Protein AF-A0A2M7TXZ8-F1 (afdb_monomer_lite)

pLDDT: mean 95.23, std 2.3, range [82.38, 97.94]

Secondary structure (DSSP, 8-state):
-THHHHHHHIIIIIIIIHHHHHHHHHHHHHHTT---S-HHHHHHHHHHHHHHHHHHHHHHHHHHHHHHHHTT-B-TTS-BS---HHHHHHHHHHHHHHHHHHHHHH-

Foldseek 3Di:
DLLVVLVVLCCVQVPVVVVVLVCCQVPVCVVVVHHDPDPVVVVVLVVLSVQLNCLQNVLSVVLVVLLVCQVPDADPVGHRPCPDPVVSVVVSVVSVVSNVVSPVSND

Radius of gyration: 19.57 Å; chains: 1; boundi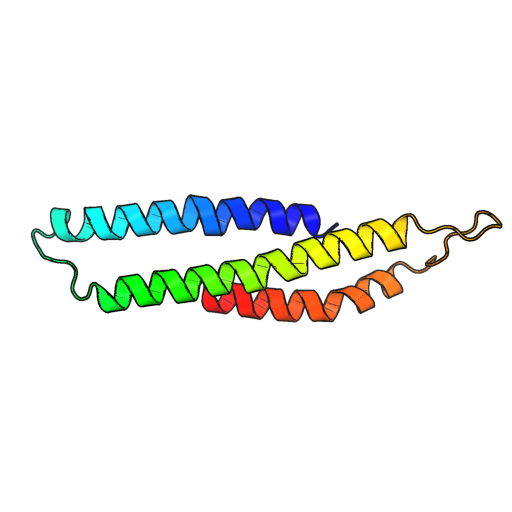ng box: 46×17×58 Å

Structure (mmCIF, N/CA/C/O backbone):
data_AF-A0A2M7TXZ8-F1
#
_entry.id   AF-A0A2M7TXZ8-F1
#
loop_
_atom_site.group_PDB
_atom_site.id
_atom_site.type_symbol
_atom_site.label_atom_id
_atom_site.label_alt_id
_atom_site.label_comp_id
_atom_site.label_asym_id
_atom_site.label_entity_id
_atom_site.label_seq_id
_atom_site.pdbx_PDB_ins_code
_atom_site.Cartn_x
_atom_site.Cartn_y
_atom_site.Cartn_z
_atom_site.occupancy
_atom_site.B_iso_or_equiv
_atom_site.auth_seq_id
_atom_site.auth_comp_id
_atom_site.auth_asym_id
_atom_site.auth_atom_id
_atom_site.pdbx_PDB_model_num
ATOM 1 N N . THR A 1 1 ? 1.456 1.317 -16.641 1.00 93.62 1 THR A N 1
ATOM 2 C CA . THR A 1 1 ? 2.482 0.951 -15.661 1.00 93.62 1 THR A CA 1
ATOM 3 C C . THR A 1 1 ? 1.812 0.742 -14.314 1.00 93.62 1 THR A C 1
ATOM 5 O O . THR A 1 1 ? 0.659 1.151 -14.150 1.00 93.62 1 THR A O 1
ATOM 8 N N . ASP A 1 2 ? 2.507 0.164 -13.343 1.00 96.44 2 ASP A N 1
ATOM 9 C CA . ASP A 1 2 ? 2.036 -0.086 -11.976 1.00 96.44 2 ASP A CA 1
ATOM 10 C C . ASP A 1 2 ? 1.633 1.189 -11.216 1.00 96.44 2 ASP A C 1
ATOM 12 O O . ASP A 1 2 ? 0.988 1.122 -10.170 1.00 96.44 2 ASP A O 1
ATOM 16 N N . TRP A 1 3 ? 1.895 2.371 -11.782 1.00 97.44 3 TRP A N 1
ATOM 17 C CA . TRP A 1 3 ? 1.411 3.653 -11.276 1.00 97.44 3 TRP A CA 1
ATOM 18 C C . TRP A 1 3 ? -0.108 3.677 -11.060 1.00 97.44 3 TRP A C 1
ATOM 20 O O . TRP A 1 3 ? -0.589 4.166 -10.038 1.00 97.44 3 TRP A O 1
ATOM 30 N N . THR A 1 4 ? -0.886 3.126 -11.998 1.00 97.69 4 THR A N 1
ATOM 31 C CA . THR A 1 4 ? -2.351 3.059 -11.867 1.00 97.69 4 THR A CA 1
ATOM 32 C C . THR A 1 4 ? -2.757 2.162 -10.697 1.00 97.69 4 THR A C 1
ATOM 34 O O . THR A 1 4 ? -3.699 2.481 -9.971 1.00 97.69 4 THR A O 1
ATOM 37 N N . ILE A 1 5 ? -2.016 1.072 -10.474 1.00 96.62 5 ILE A N 1
ATOM 38 C CA . ILE A 1 5 ? -2.237 0.151 -9.355 1.00 96.62 5 ILE A CA 1
ATOM 39 C C . ILE A 1 5 ? -1.899 0.845 -8.032 1.00 96.62 5 ILE A C 1
ATOM 41 O O . ILE A 1 5 ? -2.679 0.755 -7.086 1.00 96.62 5 ILE A O 1
ATOM 45 N N . ALA A 1 6 ? -0.788 1.578 -7.965 1.00 97.00 6 ALA A N 1
ATOM 46 C CA . ALA A 1 6 ? -0.432 2.372 -6.794 1.00 97.00 6 ALA A CA 1
ATOM 47 C C . ALA A 1 6 ? -1.531 3.394 -6.462 1.00 97.00 6 ALA A C 1
ATOM 49 O O . ALA A 1 6 ? -2.039 3.415 -5.341 1.00 97.00 6 ALA A O 1
ATOM 50 N N . HIS A 1 7 ? -1.964 4.174 -7.458 1.00 97.19 7 HIS A N 1
ATOM 51 C CA . HIS A 1 7 ? -3.002 5.193 -7.304 1.00 97.19 7 HIS A CA 1
ATOM 52 C C . HIS A 1 7 ? -4.316 4.614 -6.764 1.00 97.19 7 HIS A C 1
ATOM 54 O O . HIS A 1 7 ? -4.844 5.106 -5.764 1.00 97.19 7 HIS A O 1
ATOM 60 N N . VAL A 1 8 ? -4.829 3.543 -7.383 1.00 97.62 8 VAL A N 1
ATOM 61 C CA . VAL A 1 8 ? -6.106 2.961 -6.950 1.00 97.62 8 VAL A CA 1
ATOM 62 C C . VAL A 1 8 ? -6.017 2.386 -5.536 1.00 97.62 8 VAL A C 1
ATOM 64 O O . VAL A 1 8 ? -6.984 2.497 -4.792 1.00 97.62 8 VAL A O 1
ATOM 67 N N . HIS A 1 9 ? -4.870 1.842 -5.114 1.00 95.75 9 HIS A N 1
ATOM 68 C CA . HIS A 1 9 ? -4.720 1.281 -3.766 1.00 95.75 9 HIS A CA 1
ATOM 69 C C . HIS A 1 9 ? -4.505 2.338 -2.683 1.00 95.75 9 HIS A C 1
ATOM 71 O O . HIS A 1 9 ? -4.941 2.121 -1.554 1.00 95.75 9 HIS A O 1
ATOM 77 N N . VAL A 1 10 ? -3.948 3.510 -3.009 1.00 95.44 10 VAL A N 1
ATOM 78 C CA . VAL A 1 10 ? -4.002 4.666 -2.096 1.00 95.44 10 VAL A CA 1
ATOM 79 C C . VAL A 1 10 ? -5.458 5.018 -1.780 1.00 95.44 10 VAL A C 1
ATOM 81 O O . VAL A 1 10 ? -5.811 5.181 -0.614 1.00 95.44 10 VAL A O 1
ATOM 84 N N . GLY A 1 11 ? -6.321 5.069 -2.799 1.00 95.12 11 GLY A N 1
ATOM 85 C CA . GLY A 1 11 ? -7.750 5.330 -2.613 1.00 95.12 11 GLY A CA 1
ATOM 86 C C . GLY A 1 11 ? -8.501 4.174 -1.942 1.00 95.12 11 GLY A C 1
ATOM 87 O O . GLY A 1 11 ? -9.279 4.375 -1.015 1.00 95.12 11 GLY A O 1
ATOM 88 N N . ALA A 1 12 ? -8.272 2.937 -2.371 1.00 95.56 12 ALA A N 1
ATOM 89 C CA . ALA A 1 12 ? -9.004 1.787 -1.854 1.00 95.56 12 ALA A CA 1
ATOM 90 C C . ALA A 1 12 ? -8.629 1.463 -0.400 1.00 95.56 12 ALA A C 1
ATOM 92 O O . ALA A 1 12 ? -9.512 1.279 0.434 1.00 95.56 12 ALA A O 1
ATOM 93 N N . LEU A 1 13 ? -7.336 1.416 -0.078 1.00 94.62 13 LEU A N 1
ATOM 94 C CA . LEU A 1 13 ? -6.864 1.019 1.249 1.00 94.62 13 LEU A CA 1
ATOM 95 C C . LEU A 1 13 ? -6.784 2.224 2.193 1.00 94.62 13 LEU A C 1
ATOM 97 O O . LEU A 1 13 ? -7.349 2.202 3.287 1.00 94.62 13 LEU A O 1
ATOM 101 N N . GLY A 1 14 ? -6.121 3.294 1.745 1.00 93.38 14 GLY A N 1
ATOM 102 C CA . GLY A 1 14 ? -5.871 4.483 2.560 1.00 93.38 14 GLY A CA 1
ATOM 103 C C . GLY A 1 14 ? -7.098 5.364 2.767 1.00 93.38 14 GLY A C 1
ATOM 104 O O . GLY A 1 14 ? -7.250 5.937 3.841 1.00 93.38 14 GLY A O 1
ATOM 105 N N . TRP A 1 15 ? -7.988 5.457 1.775 1.00 93.69 15 TRP A N 1
ATOM 106 C CA . TRP A 1 15 ? -9.226 6.226 1.906 1.00 93.69 15 TRP A CA 1
ATOM 107 C C . TRP A 1 15 ? -10.417 5.339 2.281 1.00 93.69 15 TRP A C 1
ATOM 109 O O . TRP A 1 15 ? -10.883 5.408 3.416 1.00 93.69 15 TRP A O 1
ATOM 119 N N . ASN A 1 16 ? -10.898 4.476 1.380 1.00 96.00 16 ASN A N 1
ATOM 120 C CA . ASN A 1 16 ? -12.125 3.703 1.618 1.00 96.00 16 ASN A CA 1
ATOM 121 C C . ASN A 1 16 ? -11.991 2.760 2.823 1.00 96.00 16 ASN A C 1
ATOM 123 O O . ASN A 1 16 ? -12.888 2.715 3.668 1.00 96.00 16 ASN A O 1
ATOM 127 N N . GLY A 1 17 ? -10.876 2.030 2.913 1.00 95.31 17 GLY A N 1
ATOM 128 C CA . GLY A 1 17 ? -10.600 1.098 4.003 1.00 95.31 17 GLY A CA 1
ATOM 129 C C . GLY A 1 17 ? -10.552 1.799 5.358 1.00 95.31 17 GLY A C 1
ATOM 130 O O . GLY A 1 17 ? -11.379 1.525 6.228 1.00 95.31 17 GLY A O 1
ATOM 131 N N . PHE A 1 18 ? -9.634 2.750 5.538 1.00 95.50 18 PHE A N 1
ATOM 132 C CA . PHE A 1 18 ? -9.492 3.465 6.812 1.00 95.50 18 PHE A CA 1
ATOM 133 C C . PHE A 1 18 ? -10.703 4.307 7.204 1.00 95.50 18 PHE A C 1
ATOM 135 O O . PHE A 1 18 ? -11.042 4.334 8.388 1.00 95.50 18 PHE A O 1
ATOM 142 N N . LEU A 1 19 ? -11.399 4.936 6.253 1.00 97.00 19 LEU A N 1
ATOM 143 C CA . LEU A 1 19 ? -12.657 5.618 6.548 1.00 97.00 19 LEU A CA 1
ATOM 144 C C . LEU A 1 19 ? -13.683 4.627 7.107 1.00 97.00 19 LEU A C 1
ATOM 146 O O . LEU A 1 19 ? -14.280 4.874 8.155 1.00 97.00 19 LEU A O 1
ATOM 150 N N . THR A 1 20 ? -13.853 3.487 6.434 1.00 96.88 20 THR A N 1
ATOM 151 C CA . THR A 1 20 ? -14.807 2.450 6.840 1.00 96.88 20 THR A CA 1
ATOM 152 C C . THR A 1 20 ? -14.464 1.902 8.220 1.00 96.88 20 THR A C 1
ATOM 154 O O . THR A 1 20 ? -15.329 1.858 9.093 1.00 96.88 20 THR A O 1
ATOM 157 N N . PHE A 1 21 ? -13.200 1.556 8.472 1.00 95.94 21 PHE A N 1
ATOM 158 C CA . PHE A 1 21 ? -12.769 1.086 9.788 1.00 95.94 21 PHE A CA 1
ATOM 159 C C . PHE A 1 21 ? -12.924 2.152 10.875 1.00 95.94 21 PHE A C 1
ATOM 161 O O . PHE A 1 21 ? -13.385 1.833 11.969 1.00 95.94 21 PHE A O 1
ATOM 168 N N . GLY A 1 22 ? -12.623 3.419 10.581 1.00 95.81 22 GLY A N 1
ATOM 169 C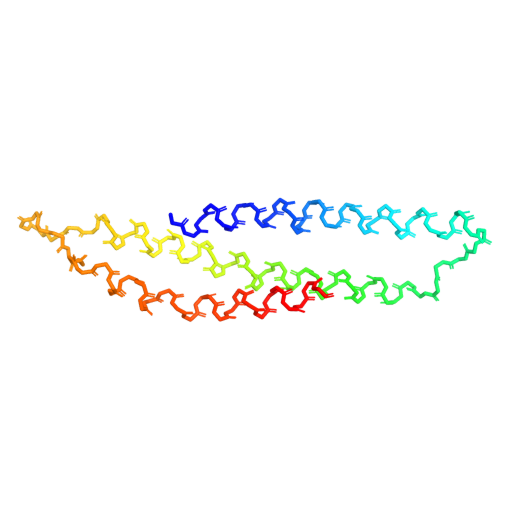 CA . GLY A 1 22 ? -12.858 4.533 11.499 1.00 95.81 22 GLY A CA 1
ATOM 170 C C . GLY A 1 22 ? -14.335 4.677 11.875 1.00 95.81 22 GLY A C 1
ATOM 171 O O . GLY A 1 22 ? -14.669 4.783 13.058 1.00 95.81 22 GLY A O 1
ATOM 172 N N . ILE A 1 23 ? -15.231 4.593 10.885 1.00 97.38 23 ILE A N 1
ATOM 173 C CA . ILE A 1 23 ? -16.681 4.591 11.108 1.00 97.38 23 ILE A CA 1
ATOM 174 C C . ILE A 1 23 ? -17.090 3.381 11.948 1.00 97.38 23 ILE A C 1
ATOM 176 O O . ILE A 1 23 ? -17.831 3.551 12.910 1.00 97.38 23 ILE A O 1
ATOM 180 N N . LEU A 1 24 ? -16.595 2.176 11.651 1.00 96.44 24 LEU A N 1
ATOM 181 C CA . LEU A 1 24 ? -16.924 0.965 12.410 1.00 96.44 24 LEU A CA 1
ATOM 182 C C . LEU A 1 24 ? -16.462 1.055 13.868 1.00 96.44 24 LEU A C 1
ATOM 184 O O . LEU A 1 24 ? -17.244 0.752 14.771 1.00 96.44 24 LEU A O 1
ATOM 188 N N . TYR A 1 25 ? -15.243 1.537 14.123 1.00 96.56 25 TYR A N 1
ATOM 189 C CA . TYR A 1 25 ? -14.736 1.740 15.482 1.00 96.56 25 TYR A CA 1
ATOM 190 C C . TYR A 1 25 ? -15.575 2.722 16.296 1.00 96.56 25 TYR A C 1
ATOM 192 O O . TYR A 1 25 ? -15.658 2.603 17.519 1.00 96.56 25 TYR A O 1
ATOM 200 N N . TRP A 1 26 ? -16.226 3.672 15.630 1.00 95.31 26 TRP A N 1
ATOM 201 C CA . TRP A 1 26 ? -17.129 4.623 16.260 1.00 95.31 26 TRP A CA 1
ATOM 202 C C . TRP A 1 26 ? -18.568 4.089 16.386 1.00 95.31 26 TRP A C 1
ATOM 204 O O . TRP A 1 26 ? -19.215 4.281 17.420 1.00 95.31 26 TRP A O 1
ATOM 214 N N . LEU A 1 27 ? -19.079 3.422 15.353 1.00 97.50 27 LEU A N 1
ATOM 215 C CA . LEU A 1 27 ? -20.476 3.011 1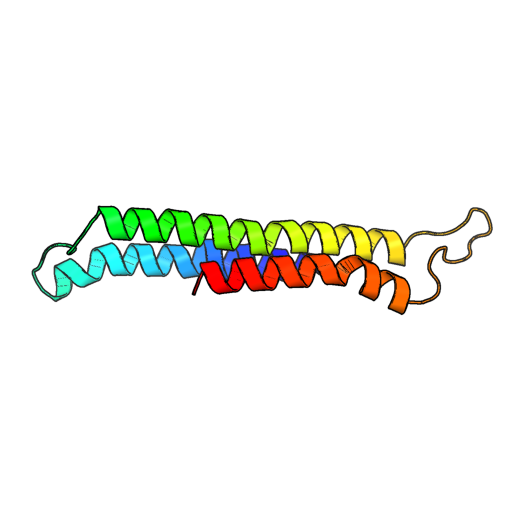5.223 1.00 97.50 27 LEU A CA 1
ATOM 216 C C . LEU A 1 27 ? -20.780 1.740 16.024 1.00 97.50 27 LEU A C 1
ATOM 218 O O . LEU A 1 27 ? -21.781 1.696 16.737 1.00 97.50 27 LEU A O 1
ATOM 222 N N . VAL A 1 28 ? -19.911 0.727 15.955 1.00 96.75 28 VAL A N 1
ATOM 223 C CA . VAL A 1 28 ? -20.138 -0.583 16.589 1.00 96.75 28 VAL A CA 1
ATOM 224 C C . VAL A 1 28 ? -20.321 -0.458 18.110 1.00 96.75 28 VAL A C 1
ATOM 226 O O . VAL A 1 28 ? -21.337 -0.924 18.619 1.00 96.75 28 VAL A O 1
ATOM 229 N N . PRO A 1 29 ? -19.464 0.238 18.880 1.00 96.94 29 PRO A N 1
ATOM 230 C CA . PRO A 1 29 ? -19.701 0.374 20.318 1.00 96.94 29 PRO A CA 1
ATOM 231 C C . PRO A 1 29 ? -21.057 1.024 20.645 1.00 96.94 29 PRO A C 1
ATOM 233 O O . PRO A 1 29 ? -21.722 0.629 21.598 1.00 96.94 29 PRO A O 1
ATOM 236 N N . ARG A 1 30 ? -21.523 1.971 19.818 1.00 96.81 30 ARG A N 1
ATOM 237 C CA . ARG A 1 30 ? -22.804 2.668 20.022 1.00 96.81 30 ARG A CA 1
ATOM 238 C C . ARG A 1 30 ? -24.009 1.782 19.737 1.00 96.81 30 ARG A C 1
ATOM 240 O O . ARG A 1 30 ? -24.940 1.772 20.538 1.00 96.81 30 ARG A O 1
ATOM 247 N N . LEU A 1 31 ? -23.982 1.031 18.637 1.00 97.38 31 LEU A N 1
ATOM 248 C CA . LEU A 1 31 ? -25.070 0.122 18.267 1.00 97.38 31 LEU A CA 1
ATOM 249 C C . LEU A 1 31 ? -25.293 -0.957 19.334 1.00 97.38 31 LEU A C 1
ATOM 251 O O . LEU A 1 31 ? -26.430 -1.234 19.704 1.00 97.38 31 LEU A O 1
ATOM 255 N N . TRP A 1 32 ? -24.209 -1.499 19.893 1.00 96.94 32 TRP A N 1
ATOM 256 C CA . TRP A 1 32 ? -24.267 -2.520 20.943 1.00 96.94 32 TRP A CA 1
ATOM 257 C C . TRP A 1 32 ? -24.259 -1.952 22.370 1.00 96.94 32 TRP A C 1
ATOM 259 O O . TRP A 1 32 ? -24.155 -2.716 23.327 1.00 96.94 32 TRP A O 1
ATOM 269 N N . LYS A 1 33 ? -24.373 -0.623 22.536 1.00 96.62 33 LYS A N 1
ATOM 270 C CA . LYS A 1 33 ? -24.349 0.071 23.841 1.00 96.62 33 LYS A CA 1
ATOM 271 C C . LYS A 1 33 ? -23.172 -0.361 24.732 1.00 96.62 33 LYS A C 1
ATOM 273 O O . LYS A 1 33 ? -23.304 -0.485 25.947 1.00 96.62 33 LYS A O 1
ATOM 278 N N . THR A 1 34 ? -22.018 -0.591 24.117 1.00 95.19 34 THR A N 1
ATOM 279 C CA . THR A 1 34 ? -20.788 -1.044 24.766 1.00 95.19 34 THR A CA 1
ATOM 280 C C . THR A 1 34 ? -19.646 -0.056 24.524 1.00 95.19 34 THR A C 1
ATOM 282 O O . THR A 1 34 ? -19.793 0.961 23.846 1.00 95.19 34 THR A O 1
ATOM 285 N N . LYS A 1 35 ? -18.483 -0.335 25.108 1.00 93.75 35 LYS A N 1
ATOM 286 C CA . LYS A 1 35 ? -17.232 0.367 24.812 1.00 93.75 35 LYS A CA 1
ATOM 287 C C . LYS A 1 35 ? -16.413 -0.473 23.839 1.00 93.75 35 LYS A C 1
ATOM 289 O O . LYS A 1 35 ? -16.559 -1.691 23.778 1.00 93.75 35 LYS A O 1
ATOM 294 N N . LEU A 1 36 ? -15.527 0.175 23.087 1.00 95.00 36 LEU A N 1
ATOM 295 C CA . LEU A 1 36 ? -14.539 -0.549 22.297 1.00 95.00 36 LEU A CA 1
ATOM 296 C C . LEU A 1 36 ? -13.701 -1.428 23.237 1.00 95.00 36 LEU A C 1
ATOM 298 O O . LEU A 1 36 ? -13.146 -0.916 24.208 1.00 95.00 36 LEU A O 1
ATOM 302 N N . TYR A 1 37 ? -13.606 -2.725 22.937 1.00 94.44 37 TYR A N 1
ATOM 303 C CA . TYR A 1 37 ? -12.924 -3.697 23.798 1.00 94.44 37 TYR A CA 1
ATOM 304 C C . TYR A 1 37 ? -11.482 -3.283 24.128 1.00 94.44 37 TYR A C 1
ATOM 306 O O . TYR A 1 37 ? -11.048 -3.374 25.273 1.00 94.44 37 TYR A O 1
ATOM 314 N N . SER A 1 38 ? -10.740 -2.788 23.132 1.00 96.00 38 SER A N 1
ATOM 315 C CA . SER A 1 38 ? -9.373 -2.314 23.328 1.00 96.00 38 SER A CA 1
ATOM 316 C C . SER A 1 38 ? -9.007 -1.217 22.337 1.00 96.00 38 SER A C 1
ATOM 318 O O . SER A 1 38 ? -8.898 -1.449 21.134 1.00 96.00 38 SER A O 1
ATOM 320 N N . VAL A 1 39 ? -8.728 -0.024 22.865 1.00 95.00 39 VAL A N 1
ATOM 321 C CA . VAL A 1 39 ? -8.162 1.091 22.087 1.00 95.00 39 VAL A CA 1
ATOM 322 C C . VAL A 1 39 ? -6.748 0.752 21.600 1.00 95.00 39 VAL A C 1
ATOM 324 O O . VAL A 1 39 ? -6.358 1.142 20.504 1.00 95.00 39 VAL A O 1
ATOM 327 N N . LYS A 1 40 ? -5.988 -0.039 22.374 1.00 96.94 40 LYS A N 1
ATOM 328 C CA . LYS A 1 40 ? -4.644 -0.483 21.975 1.00 96.94 40 LYS A CA 1
ATOM 329 C C . LYS A 1 40 ? -4.688 -1.353 20.720 1.00 96.94 40 LYS A C 1
ATOM 331 O O . LYS A 1 40 ? -3.836 -1.184 19.859 1.00 96.94 40 LYS A O 1
ATOM 336 N N . LEU A 1 41 ? -5.677 -2.245 20.597 1.00 96.56 41 LEU A N 1
ATOM 337 C CA . LEU A 1 41 ? -5.833 -3.078 19.399 1.00 96.56 41 LEU A CA 1
ATOM 338 C C . LEU A 1 41 ? -6.246 -2.254 18.177 1.00 96.56 41 LEU A C 1
ATOM 340 O O . LEU A 1 41 ? -5.734 -2.499 17.093 1.00 96.56 41 LEU A O 1
ATOM 344 N N . ALA A 1 42 ? -7.103 -1.243 18.346 1.00 96.00 42 ALA A N 1
ATOM 345 C CA . ALA A 1 42 ? -7.429 -0.329 17.251 1.00 96.00 42 ALA A CA 1
ATOM 346 C C . ALA A 1 42 ? -6.199 0.467 16.776 1.00 96.00 42 ALA A C 1
ATOM 348 O O . ALA A 1 42 ? -5.990 0.604 15.575 1.00 96.00 42 ALA A O 1
ATOM 349 N N . ASN A 1 43 ? -5.337 0.914 17.697 1.00 96.56 43 ASN A N 1
ATOM 350 C CA . ASN A 1 43 ? -4.060 1.541 17.336 1.00 96.56 43 ASN A CA 1
ATOM 351 C C . ASN A 1 43 ? -3.104 0.561 16.640 1.00 96.56 43 ASN A C 1
ATOM 353 O O . ASN A 1 43 ? -2.434 0.944 15.686 1.00 96.56 43 ASN A O 1
ATOM 357 N N . TRP A 1 44 ? -3.043 -0.698 17.081 1.00 97.06 44 TRP A N 1
ATOM 358 C CA . TRP A 1 44 ? -2.271 -1.731 16.385 1.00 97.06 44 TRP A CA 1
ATOM 359 C C . TRP A 1 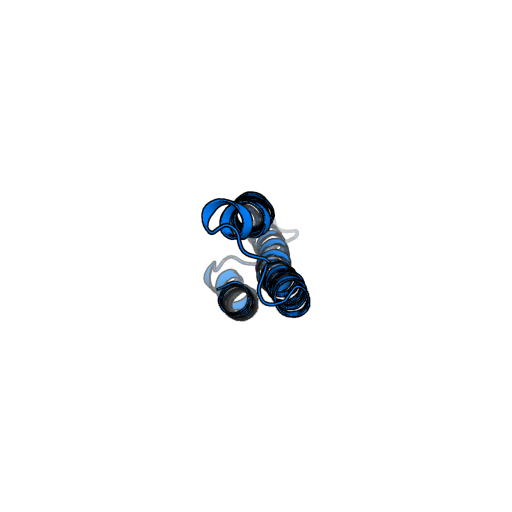44 ? -2.775 -1.956 14.963 1.00 97.06 44 TRP A C 1
ATOM 361 O O . TRP A 1 44 ? -1.968 -1.969 14.039 1.00 97.06 44 TRP A O 1
ATOM 371 N N . HIS A 1 45 ? -4.091 -2.061 14.776 1.00 96.69 45 HIS A N 1
ATOM 372 C CA . HIS A 1 45 ? -4.685 -2.177 13.449 1.00 96.69 45 HIS A CA 1
ATOM 373 C C . HIS A 1 45 ? -4.357 -0.962 12.571 1.00 96.69 45 HIS A C 1
ATOM 375 O O . HIS A 1 45 ? -3.959 -1.138 11.423 1.00 96.69 45 HIS A O 1
ATOM 381 N N . PHE A 1 46 ? -4.429 0.257 13.116 1.00 96.19 46 PHE A N 1
ATOM 382 C CA . PHE A 1 46 ? -4.027 1.466 12.393 1.00 96.19 46 PHE A CA 1
ATOM 383 C C . PHE A 1 46 ? -2.577 1.385 11.893 1.00 96.19 46 PHE A C 1
ATOM 385 O O . PHE A 1 46 ? -2.315 1.655 10.721 1.00 96.19 46 PHE A O 1
ATOM 392 N N . TRP A 1 47 ? -1.632 0.985 12.748 1.00 96.94 47 TRP A N 1
ATOM 393 C CA . TRP A 1 47 ? -0.220 0.911 12.366 1.00 96.94 47 TRP A CA 1
ATOM 394 C C . TRP A 1 47 ? 0.078 -0.226 11.393 1.00 96.94 47 TRP A C 1
ATOM 396 O O . TRP A 1 47 ? 0.795 -0.009 10.419 1.00 96.94 47 TRP A O 1
ATOM 406 N N . ILE A 1 48 ? -0.499 -1.408 11.614 1.00 96.88 48 ILE A N 1
ATOM 407 C CA . ILE A 1 48 ? -0.353 -2.558 10.715 1.00 96.88 48 ILE A CA 1
ATOM 408 C C . ILE A 1 48 ? -0.935 -2.228 9.336 1.00 96.88 48 ILE A C 1
ATOM 410 O O . ILE A 1 48 ? -0.251 -2.404 8.331 1.00 96.88 48 ILE A O 1
ATOM 414 N N . GLY A 1 49 ? -2.137 -1.647 9.286 1.00 96.56 49 GLY A N 1
ATOM 415 C CA . GLY A 1 49 ? -2.751 -1.200 8.039 1.00 96.56 49 GLY A CA 1
ATOM 416 C C . GLY A 1 49 ? -1.939 -0.103 7.349 1.00 96.56 49 GLY A C 1
ATOM 417 O O . GLY A 1 49 ? -1.755 -0.147 6.137 1.00 96.56 49 GLY A O 1
ATOM 418 N N . THR A 1 50 ? -1.379 0.850 8.105 1.00 96.25 50 THR A N 1
ATOM 419 C CA . THR A 1 50 ? -0.566 1.942 7.541 1.00 96.25 50 THR A CA 1
ATOM 420 C C . THR A 1 50 ? 0.715 1.393 6.923 1.00 96.25 50 THR A C 1
ATOM 422 O O . THR A 1 50 ? 1.057 1.741 5.794 1.00 96.25 50 THR A O 1
ATOM 425 N N . LEU A 1 51 ? 1.402 0.490 7.627 1.00 96.56 51 LEU A N 1
ATOM 426 C CA . LEU A 1 51 ? 2.573 -0.202 7.096 1.00 96.56 51 LEU A CA 1
ATOM 427 C C . LEU A 1 51 ? 2.203 -1.059 5.880 1.00 96.56 51 LEU A C 1
ATOM 429 O O . LEU A 1 51 ? 2.905 -0.999 4.875 1.00 96.56 51 LEU A O 1
ATOM 433 N N . GLY A 1 52 ? 1.082 -1.783 5.925 1.00 96.75 52 GLY A N 1
ATOM 434 C CA . GLY A 1 52 ? 0.574 -2.563 4.796 1.00 96.75 52 GLY A CA 1
ATOM 435 C C . GLY A 1 52 ? 0.363 -1.713 3.542 1.00 96.75 52 GLY A C 1
ATOM 436 O O . GLY A 1 52 ? 0.854 -2.065 2.470 1.00 96.75 52 GLY A O 1
ATOM 437 N N . ILE A 1 53 ? -0.261 -0.537 3.683 1.00 96.50 53 ILE A N 1
ATOM 438 C CA . ILE A 1 53 ? -0.428 0.429 2.586 1.00 96.50 53 ILE A CA 1
ATOM 439 C C . ILE A 1 53 ? 0.930 0.874 2.035 1.00 96.50 53 ILE A C 1
ATOM 441 O O . ILE A 1 53 ? 1.106 0.903 0.818 1.00 96.50 53 ILE A O 1
ATOM 445 N N . LEU A 1 54 ? 1.898 1.203 2.897 1.00 96.12 54 LEU A N 1
ATOM 446 C CA . LEU A 1 54 ? 3.227 1.642 2.459 1.00 96.12 54 LEU A CA 1
ATOM 447 C C . LEU A 1 54 ? 3.963 0.544 1.679 1.00 96.12 54 LEU A C 1
ATOM 449 O O . LEU A 1 54 ? 4.454 0.807 0.581 1.00 96.12 54 LEU A O 1
ATOM 453 N N . PHE A 1 55 ? 3.978 -0.689 2.195 1.00 96.38 55 PHE A N 1
ATOM 454 C CA . PHE A 1 55 ? 4.570 -1.844 1.510 1.00 96.38 55 PHE A CA 1
ATOM 455 C C . PHE A 1 55 ? 3.829 -2.225 0.224 1.00 96.38 55 PHE A C 1
ATOM 457 O O . PHE A 1 55 ? 4.412 -2.866 -0.644 1.00 96.38 55 PHE A O 1
ATOM 464 N N . TYR A 1 56 ? 2.572 -1.812 0.062 1.00 96.81 56 TYR A N 1
ATOM 465 C CA . TYR A 1 56 ? 1.832 -2.003 -1.179 1.00 96.81 56 TYR A CA 1
ATOM 466 C C . TYR A 1 56 ? 2.150 -0.919 -2.209 1.00 96.81 56 TYR A C 1
ATOM 468 O O . TYR A 1 56 ? 2.490 -1.201 -3.354 1.00 96.81 56 TYR A O 1
ATOM 476 N N . VAL A 1 57 ? 2.006 0.342 -1.816 1.00 97.12 57 VAL A N 1
ATOM 477 C CA . VAL A 1 57 ? 1.955 1.475 -2.739 1.00 97.12 57 VAL A CA 1
ATOM 478 C C . VAL A 1 57 ? 3.350 1.929 -3.160 1.00 97.12 57 VAL A C 1
ATOM 480 O O . VAL A 1 57 ? 3.547 2.247 -4.333 1.00 97.12 57 VAL A O 1
ATOM 483 N N . VAL A 1 58 ? 4.330 1.940 -2.248 1.00 97.00 58 VAL A N 1
ATOM 484 C CA . VAL A 1 58 ? 5.692 2.409 -2.560 1.00 97.00 58 VAL A CA 1
ATOM 485 C C . VAL A 1 58 ? 6.345 1.556 -3.657 1.00 97.00 58 VAL A C 1
ATOM 487 O O . VAL A 1 58 ? 6.800 2.139 -4.646 1.00 97.00 58 VAL A O 1
ATOM 490 N N . PRO A 1 59 ? 6.331 0.208 -3.586 1.00 97.19 59 PRO A N 1
ATOM 491 C CA . PRO A 1 59 ? 6.868 -0.620 -4.665 1.00 97.19 59 PRO A CA 1
ATOM 492 C C . PRO A 1 59 ? 6.113 -0.447 -5.983 1.00 97.19 59 PRO A C 1
ATOM 494 O O . PRO A 1 59 ? 6.728 -0.515 -7.038 1.00 97.19 59 PRO A O 1
ATOM 497 N N . MET A 1 60 ? 4.802 -0.190 -5.946 1.00 97.94 60 MET A N 1
ATOM 498 C CA . MET A 1 60 ? 3.994 -0.012 -7.160 1.00 97.94 60 MET A CA 1
ATOM 499 C C . MET A 1 60 ? 4.249 1.331 -7.846 1.00 97.94 60 MET A C 1
ATOM 501 O O . MET A 1 60 ? 4.320 1.383 -9.071 1.00 97.94 60 MET A O 1
ATOM 505 N N . TYR A 1 61 ? 4.460 2.416 -7.093 1.00 97.69 61 TYR A N 1
ATOM 506 C CA . TYR A 1 61 ? 4.922 3.669 -7.697 1.00 97.69 61 TYR A CA 1
ATOM 507 C C . TYR A 1 61 ? 6.320 3.511 -8.294 1.00 97.69 61 TYR A C 1
ATOM 509 O O . TYR A 1 61 ? 6.556 3.973 -9.409 1.00 97.69 61 TYR A O 1
ATOM 517 N N . TRP A 1 62 ? 7.222 2.816 -7.594 1.00 97.06 62 TRP A N 1
ATOM 518 C CA . TRP A 1 62 ? 8.572 2.561 -8.092 1.00 97.06 62 TRP A CA 1
ATOM 519 C C . TRP A 1 62 ? 8.568 1.708 -9.367 1.00 97.06 62 TRP A C 1
ATOM 521 O O . TRP A 1 62 ? 9.189 2.084 -10.361 1.00 97.06 62 TRP A O 1
ATOM 531 N N . GLY A 1 63 ? 7.796 0.619 -9.382 1.00 96.69 63 GLY A N 1
ATOM 532 C CA . GLY A 1 63 ? 7.589 -0.220 -10.565 1.00 96.69 63 GLY A CA 1
ATOM 533 C C . GLY A 1 63 ? 6.979 0.579 -11.707 1.00 96.69 63 GLY A C 1
ATOM 534 O O . GLY A 1 63 ? 7.470 0.535 -12.830 1.00 96.69 63 GLY A O 1
ATOM 535 N N . GLY A 1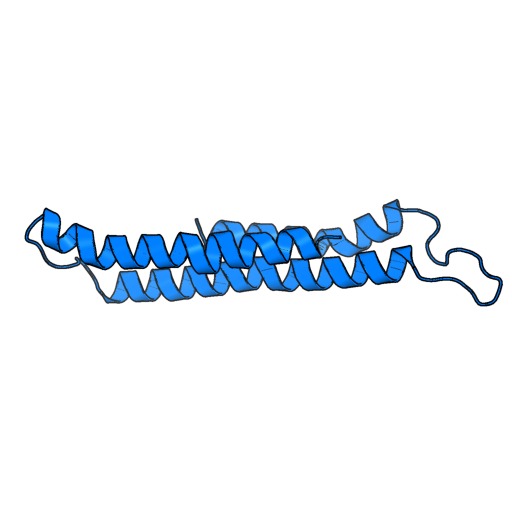 64 ? 6.008 1.438 -11.391 1.00 96.62 64 GLY A N 1
ATOM 536 C CA . GLY A 1 64 ? 5.367 2.317 -12.355 1.00 96.62 64 GLY A CA 1
ATOM 537 C C . GLY A 1 64 ? 6.334 3.270 -13.065 1.00 96.62 64 GLY A C 1
ATOM 538 O O . GLY A 1 64 ? 6.162 3.542 -14.257 1.00 96.62 64 GLY A O 1
ATOM 539 N N . VAL A 1 65 ? 7.342 3.767 -12.340 1.00 96.81 65 VAL A N 1
ATOM 540 C CA . VAL A 1 65 ? 8.421 4.606 -12.879 1.00 96.81 65 VAL A CA 1
ATOM 541 C C . VAL A 1 65 ? 9.394 3.773 -13.711 1.00 96.81 65 VAL A C 1
ATOM 543 O O . VAL A 1 65 ? 9.687 4.170 -14.836 1.00 96.81 65 VAL A O 1
ATOM 546 N N . ILE A 1 66 ? 9.854 2.621 -13.208 1.00 95.50 66 ILE A N 1
ATOM 547 C CA . ILE A 1 66 ? 10.775 1.728 -13.935 1.00 95.50 66 ILE A CA 1
ATOM 548 C C . ILE A 1 66 ? 10.176 1.316 -15.279 1.00 95.50 66 ILE A C 1
ATOM 550 O O . ILE A 1 66 ? 10.812 1.502 -16.312 1.00 95.50 66 ILE A O 1
ATOM 554 N N . GLU A 1 67 ? 8.941 0.820 -15.284 1.00 96.00 67 GLU A N 1
ATOM 555 C CA . GLU A 1 67 ? 8.247 0.427 -16.510 1.00 96.00 67 GLU A CA 1
ATOM 556 C C . GLU A 1 67 ? 8.134 1.600 -17.485 1.00 96.00 67 GLU A C 1
ATOM 558 O O . GLU A 1 67 ? 8.445 1.471 -18.667 1.00 96.00 67 GLU A O 1
ATOM 563 N N . GLY A 1 68 ? 7.736 2.774 -16.986 1.00 95.00 68 GLY A N 1
ATOM 564 C CA . GLY A 1 68 ? 7.584 3.969 -17.809 1.00 95.00 68 GLY A CA 1
ATOM 565 C C . GLY A 1 68 ? 8.896 4.445 -18.434 1.00 95.00 68 GLY A C 1
ATOM 566 O O . GLY A 1 68 ? 8.882 4.895 -19.580 1.00 95.00 68 GLY A O 1
ATOM 567 N N . LEU A 1 69 ? 10.007 4.343 -17.699 1.00 95.06 69 LEU A N 1
ATOM 568 C CA . LEU A 1 69 ? 11.341 4.687 -18.186 1.00 95.06 69 LEU A CA 1
ATOM 569 C C . LEU A 1 69 ? 11.835 3.650 -19.194 1.00 95.06 69 LEU A C 1
ATOM 571 O O . LEU A 1 69 ? 12.175 4.027 -20.309 1.00 95.06 69 LEU A O 1
ATOM 575 N N . MET A 1 70 ? 11.799 2.358 -18.856 1.00 95.00 70 MET A N 1
ATOM 576 C CA . MET A 1 70 ? 12.300 1.294 -19.731 1.00 95.00 70 MET A CA 1
ATOM 577 C C . MET A 1 70 ? 11.567 1.255 -21.076 1.00 95.00 70 MET A C 1
ATOM 579 O O . MET A 1 70 ? 12.207 1.125 -22.115 1.00 95.00 70 MET A O 1
ATOM 583 N N . TRP A 1 71 ? 10.243 1.442 -21.089 1.00 93.56 71 TRP A N 1
ATOM 584 C CA . TRP A 1 71 ? 9.460 1.440 -22.333 1.00 93.56 71 TRP A CA 1
ATOM 585 C C . TRP A 1 71 ? 9.719 2.657 -23.227 1.00 93.56 71 TRP A C 1
ATOM 587 O O . TRP A 1 71 ? 9.363 2.638 -24.404 1.00 93.56 71 TRP A O 1
ATOM 597 N N . LYS A 1 72 ? 10.293 3.731 -22.675 1.00 93.19 72 LYS A N 1
ATOM 598 C CA . LYS A 1 72 ? 10.549 4.996 -23.380 1.00 93.19 72 LYS A CA 1
ATOM 599 C C . LYS A 1 72 ? 12.035 5.304 -23.531 1.00 93.19 72 LYS A C 1
ATOM 601 O O . LYS A 1 72 ? 12.380 6.399 -23.969 1.00 93.19 72 LYS A O 1
ATOM 606 N N . GLN A 1 73 ? 12.911 4.383 -23.145 1.00 92.81 73 GLN A N 1
ATOM 607 C CA . GLN A 1 73 ? 14.345 4.599 -23.196 1.00 92.81 73 GLN A CA 1
ATOM 608 C C . GLN A 1 73 ? 14.879 4.192 -24.568 1.00 92.81 73 GLN A C 1
ATOM 610 O O . GLN A 1 73 ? 14.815 3.024 -24.956 1.00 92.81 73 GLN A O 1
ATOM 615 N N . PHE A 1 74 ? 15.407 5.176 -25.292 1.00 94.75 74 PHE A N 1
ATOM 616 C CA . PHE A 1 74 ? 15.992 4.999 -26.616 1.00 94.75 74 PHE A CA 1
ATOM 617 C C . PHE A 1 74 ? 17.505 5.211 -26.568 1.00 94.75 74 PHE A C 1
ATOM 619 O O . PHE A 1 74 ? 18.003 6.043 -25.807 1.00 94.75 74 PHE A O 1
ATOM 626 N N . THR A 1 75 ? 18.235 4.463 -27.389 1.00 92.56 75 THR A N 1
ATOM 627 C CA . THR A 1 75 ? 19.660 4.685 -27.635 1.00 92.56 75 THR A CA 1
ATOM 628 C C . THR A 1 75 ? 19.864 5.960 -28.469 1.00 92.56 75 THR A C 1
ATOM 630 O O . THR A 1 75 ? 18.912 6.440 -29.093 1.00 92.56 75 THR A O 1
ATOM 633 N N . PRO A 1 76 ? 21.090 6.519 -28.534 1.00 94.00 76 PRO A N 1
ATOM 634 C CA . PRO A 1 76 ? 21.386 7.669 -29.398 1.00 94.00 76 PRO A CA 1
ATOM 635 C C . PRO A 1 76 ? 21.027 7.442 -30.875 1.00 94.00 76 PRO A C 1
ATOM 637 O O . PRO A 1 76 ? 20.696 8.391 -31.579 1.00 94.00 76 PRO A O 1
ATOM 640 N N . ASP A 1 77 ? 21.036 6.182 -31.313 1.00 93.94 77 ASP A N 1
ATOM 641 C CA . ASP A 1 77 ? 20.694 5.760 -32.674 1.00 93.94 77 ASP A CA 1
ATOM 642 C C . ASP A 1 77 ? 19.174 5.622 -32.908 1.00 93.94 77 ASP A C 1
ATOM 644 O O . ASP A 1 77 ? 18.741 5.283 -34.008 1.00 93.94 77 ASP A O 1
ATOM 648 N N . GLY A 1 78 ? 18.344 5.866 -31.885 1.00 91.56 78 GLY A N 1
ATOM 649 C CA . GLY A 1 78 ? 16.880 5.837 -31.973 1.00 91.56 78 GLY A CA 1
ATOM 650 C C . GLY A 1 78 ? 16.237 4.460 -31.784 1.00 91.56 78 GLY A C 1
ATOM 651 O O . GLY A 1 78 ? 15.018 4.336 -31.908 1.00 91.56 78 GLY A O 1
ATOM 652 N N . PHE A 1 79 ? 17.012 3.424 -31.453 1.00 92.50 79 PHE A N 1
ATOM 653 C CA . PHE A 1 79 ? 16.473 2.102 -31.123 1.00 92.50 79 PHE A CA 1
ATOM 654 C C . PHE A 1 79 ? 16.010 2.040 -29.667 1.00 92.50 79 PHE A C 1
ATOM 656 O O . PHE A 1 79 ? 16.546 2.735 -28.808 1.00 92.50 79 PHE A O 1
ATOM 663 N N . LEU A 1 80 ? 15.034 1.181 -29.363 1.00 92.56 80 LEU A N 1
ATOM 664 C CA . LEU A 1 80 ? 14.665 0.900 -27.975 1.00 92.56 80 LEU A CA 1
ATOM 665 C C . LEU A 1 80 ? 15.841 0.238 -27.254 1.00 92.56 80 LEU A C 1
ATOM 667 O O . LEU A 1 80 ? 16.359 -0.777 -27.717 1.00 92.56 80 LEU A O 1
ATOM 671 N N . GLN A 1 81 ? 16.225 0.791 -26.102 1.00 91.31 81 GLN A N 1
ATOM 672 C CA . GLN A 1 81 ? 17.277 0.217 -25.264 1.00 91.31 81 GLN A CA 1
ATOM 673 C C . GLN A 1 81 ? 16.854 -1.136 -24.674 1.00 91.31 81 GLN A C 1
ATOM 675 O O . GLN A 1 81 ? 17.686 -2.028 -24.538 1.00 91.31 81 GLN A O 1
ATOM 680 N N . TYR A 1 82 ? 15.560 -1.296 -24.379 1.00 91.06 82 TYR A N 1
ATOM 681 C CA . TYR A 1 82 ? 14.961 -2.521 -23.843 1.00 91.06 82 TYR A CA 1
ATOM 682 C C . TYR A 1 82 ? 13.902 -3.064 -24.818 1.00 91.06 82 TYR A C 1
ATOM 684 O O . TYR A 1 82 ? 12.703 -2.873 -24.605 1.00 91.06 82 TYR A O 1
ATOM 692 N N . PRO A 1 83 ? 14.308 -3.705 -25.932 1.00 85.25 83 PRO A N 1
ATOM 693 C CA . PRO A 1 83 ? 13.373 -4.148 -26.967 1.00 85.25 83 PRO A CA 1
ATOM 694 C C . PRO A 1 83 ? 12.515 -5.342 -26.524 1.00 85.25 83 PRO A C 1
ATOM 696 O O . PRO A 1 83 ? 11.426 -5.549 -27.057 1.00 85.25 83 PRO A O 1
ATOM 699 N N . ASN A 1 84 ? 12.988 -6.135 -25.557 1.00 92.62 84 ASN A N 1
ATOM 700 C CA . ASN A 1 84 ? 12.247 -7.272 -25.027 1.00 92.62 84 ASN A CA 1
ATOM 701 C C . ASN A 1 84 ? 11.463 -6.872 -23.772 1.00 92.62 84 ASN A C 1
ATOM 703 O O . ASN A 1 84 ? 12.041 -6.626 -22.716 1.00 92.62 84 ASN A O 1
ATOM 707 N N . PHE A 1 85 ? 10.134 -6.902 -23.868 1.00 92.31 85 PHE A N 1
ATOM 708 C CA . PHE A 1 85 ? 9.240 -6.600 -22.749 1.00 92.31 85 PHE A CA 1
ATOM 709 C C . PHE A 1 85 ? 9.488 -7.481 -21.512 1.00 92.31 85 PHE A C 1
ATOM 711 O O . PHE A 1 85 ? 9.307 -7.025 -20.383 1.00 92.31 85 PHE A O 1
ATOM 718 N N . LEU A 1 86 ? 9.944 -8.726 -21.705 1.00 94.50 86 LEU A N 1
ATOM 719 C CA . LEU A 1 86 ? 10.254 -9.644 -20.607 1.00 94.50 86 LEU A CA 1
ATOM 720 C C . LEU A 1 86 ? 11.309 -9.071 -19.651 1.00 94.50 86 LEU A C 1
ATOM 722 O O . LEU A 1 86 ? 11.248 -9.333 -18.454 1.00 94.50 86 LEU A O 1
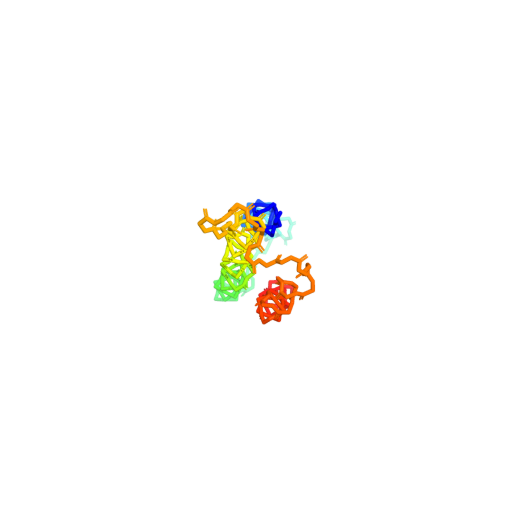ATOM 726 N N . GLU A 1 87 ? 12.248 -8.270 -20.155 1.00 93.06 87 GLU A N 1
ATOM 727 C CA . GLU A 1 87 ? 13.280 -7.654 -19.323 1.00 93.06 87 GLU A CA 1
ATOM 728 C C . GLU A 1 87 ? 12.668 -6.691 -18.303 1.00 93.06 87 GLU A C 1
ATOM 730 O O . GLU A 1 87 ? 12.993 -6.759 -17.119 1.00 93.06 87 GLU A O 1
ATOM 735 N N . THR A 1 88 ? 11.707 -5.864 -18.726 1.00 93.31 88 THR A N 1
ATOM 736 C CA . THR A 1 88 ? 10.967 -4.996 -17.805 1.00 93.31 88 THR A CA 1
ATOM 737 C C . THR A 1 88 ? 10.182 -5.807 -16.779 1.00 93.31 88 THR A C 1
ATOM 739 O O . THR A 1 88 ? 10.219 -5.479 -15.595 1.00 93.31 88 THR A O 1
ATOM 742 N N . VAL A 1 89 ? 9.518 -6.889 -17.202 1.00 93.56 89 VAL A N 1
ATOM 743 C CA . VAL A 1 89 ? 8.746 -7.750 -16.290 1.00 93.56 89 VAL A CA 1
ATOM 744 C C . VAL A 1 89 ? 9.646 -8.337 -15.206 1.00 93.56 89 VAL A C 1
ATOM 746 O O . VAL A 1 89 ? 9.318 -8.250 -14.025 1.00 93.56 89 VAL A O 1
ATOM 749 N N . LEU A 1 90 ? 10.800 -8.895 -15.582 1.00 94.62 90 LEU A N 1
ATOM 750 C CA . LEU A 1 90 ? 11.740 -9.492 -14.631 1.00 94.62 90 LEU A CA 1
ATOM 751 C C . LEU A 1 90 ? 12.280 -8.468 -13.621 1.00 94.62 90 LEU A C 1
ATOM 753 O O . LEU A 1 90 ? 12.474 -8.820 -12.458 1.00 94.62 90 LEU A O 1
ATOM 757 N N . GLN A 1 91 ? 12.458 -7.208 -14.029 1.00 93.75 91 GLN A N 1
ATOM 758 C CA . GLN A 1 91 ? 12.898 -6.129 -13.137 1.00 93.75 91 GLN A CA 1
ATOM 759 C C . GLN A 1 91 ? 11.860 -5.769 -12.065 1.00 93.75 91 GLN A C 1
ATOM 761 O O . GLN A 1 91 ? 12.234 -5.421 -10.945 1.00 93.75 91 GLN A O 1
ATOM 766 N N . VAL A 1 92 ? 10.561 -5.867 -12.366 1.00 96.06 92 VAL A N 1
ATOM 767 C CA . VAL A 1 92 ? 9.496 -5.492 -11.415 1.00 96.06 92 VAL A CA 1
ATOM 768 C C . VAL A 1 92 ? 9.001 -6.646 -10.537 1.00 96.06 92 VAL A C 1
ATOM 770 O O . VAL A 1 92 ? 8.346 -6.391 -9.526 1.00 96.06 92 VAL A O 1
ATOM 773 N N . VAL A 1 93 ? 9.364 -7.905 -10.824 1.00 95.88 93 VAL A N 1
ATOM 774 C CA . VAL A 1 93 ? 8.982 -9.079 -10.001 1.00 95.88 93 VAL A CA 1
ATOM 775 C C . VAL A 1 93 ? 9.240 -8.888 -8.495 1.00 95.88 93 VAL A C 1
ATOM 777 O O . VAL A 1 93 ? 8.326 -9.159 -7.708 1.00 95.88 93 VAL A O 1
ATOM 780 N N . PRO A 1 94 ? 10.409 -8.389 -8.039 1.00 95.44 94 PRO A N 1
ATOM 781 C CA . PRO A 1 94 ? 10.648 -8.166 -6.610 1.00 95.44 94 PRO A CA 1
ATOM 782 C C . PRO A 1 94 ? 9.653 -7.184 -5.971 1.00 95.44 94 PRO A C 1
ATOM 784 O O . PRO A 1 94 ? 9.299 -7.319 -4.799 1.00 95.44 94 PRO A O 1
ATOM 787 N N . LEU A 1 95 ? 9.150 -6.218 -6.744 1.00 96.81 95 LEU A N 1
ATOM 788 C CA . LEU A 1 95 ? 8.181 -5.224 -6.280 1.00 96.81 95 LEU A CA 1
ATOM 789 C C . LEU A 1 95 ? 6.798 -5.852 -6.068 1.00 96.81 95 LEU A C 1
ATOM 791 O O . LEU A 1 95 ? 6.089 -5.480 -5.132 1.00 96.81 95 LEU A O 1
ATOM 795 N N . TYR A 1 96 ? 6.434 -6.857 -6.870 1.00 96.44 96 TYR A N 1
ATOM 796 C CA . TYR A 1 96 ? 5.207 -7.632 -6.665 1.00 96.44 96 TYR A CA 1
ATOM 797 C C . TYR A 1 96 ? 5.252 -8.498 -5.405 1.00 96.44 96 TYR A C 1
ATOM 799 O O . TYR A 1 96 ? 4.230 -8.647 -4.732 1.00 96.44 96 TYR A O 1
ATOM 807 N N . VAL A 1 97 ? 6.428 -9.008 -5.030 1.00 95.88 97 VAL A N 1
ATOM 808 C CA . VAL A 1 97 ? 6.600 -9.708 -3.748 1.00 95.88 97 VAL A CA 1
ATOM 809 C C . VAL A 1 97 ? 6.325 -8.750 -2.590 1.00 95.88 97 VAL A C 1
ATOM 811 O O . VAL A 1 97 ? 5.505 -9.058 -1.726 1.00 95.88 97 VAL A O 1
ATOM 814 N N . LEU A 1 98 ? 6.913 -7.550 -2.605 1.00 95.50 98 LEU A N 1
ATOM 815 C CA . LEU A 1 98 ? 6.655 -6.539 -1.572 1.00 95.50 98 LEU A CA 1
ATOM 816 C C . LEU A 1 98 ? 5.176 -6.134 -1.511 1.00 95.50 98 LEU A C 1
ATOM 818 O O . LEU A 1 98 ? 4.606 -6.058 -0.422 1.00 95.50 98 LEU A O 1
ATOM 822 N N . ARG A 1 99 ? 4.523 -5.983 -2.669 1.00 95.69 99 ARG A N 1
ATOM 823 C CA . ARG A 1 99 ? 3.077 -5.742 -2.748 1.00 95.69 99 ARG A CA 1
ATOM 824 C C . ARG A 1 99 ? 2.272 -6.834 -2.043 1.00 95.69 99 ARG A C 1
ATOM 826 O O . ARG A 1 99 ? 1.336 -6.516 -1.313 1.00 95.69 99 ARG A O 1
ATOM 833 N N . SER A 1 100 ? 2.615 -8.106 -2.248 1.00 95.62 100 SER A N 1
ATOM 834 C CA . SER A 1 100 ? 1.910 -9.227 -1.608 1.00 95.62 100 SER A CA 1
ATOM 835 C C . SER A 1 100 ? 2.062 -9.226 -0.082 1.00 95.62 100 SER A C 1
ATOM 837 O O . SER A 1 100 ? 1.100 -9.514 0.633 1.00 95.62 100 SER A O 1
ATOM 839 N N . ILE A 1 101 ? 3.226 -8.800 0.421 1.00 96.19 101 ILE A N 1
ATOM 840 C CA . ILE A 1 101 ? 3.473 -8.607 1.854 1.00 96.19 101 ILE A CA 1
ATOM 841 C C . ILE A 1 101 ? 2.605 -7.460 2.379 1.00 96.19 101 ILE A C 1
ATOM 843 O O . ILE A 1 101 ? 1.894 -7.634 3.365 1.00 96.19 101 ILE A O 1
ATOM 847 N N . GLY A 1 102 ? 2.600 -6.311 1.695 1.00 94.81 102 GLY A N 1
ATOM 848 C CA . GLY A 1 102 ? 1.770 -5.166 2.076 1.00 94.81 102 GLY A CA 1
ATOM 849 C C . GLY A 1 102 ? 0.273 -5.490 2.097 1.00 94.81 102 GLY A C 1
ATOM 850 O O . GLY A 1 102 ? -0.428 -5.117 3.034 1.00 94.81 102 GLY A O 1
ATOM 851 N N . GLY A 1 103 ? -0.203 -6.253 1.109 1.00 92.94 103 GLY A N 1
ATOM 852 C CA . GLY A 1 103 ? -1.586 -6.731 1.054 1.00 92.94 103 GLY A CA 1
ATOM 853 C C . GLY A 1 103 ? -1.935 -7.663 2.214 1.00 92.94 103 GLY A C 1
ATOM 854 O O . GLY A 1 103 ? -2.976 -7.489 2.836 1.00 92.94 103 GLY A O 1
ATOM 855 N N . SER A 1 104 ? -1.037 -8.595 2.545 1.00 94.56 104 SER A N 1
ATOM 856 C CA . SER A 1 104 ? -1.212 -9.524 3.672 1.00 94.56 104 SER A CA 1
ATOM 857 C C . SER A 1 104 ? -1.205 -8.828 5.032 1.00 94.56 104 SER A C 1
ATOM 859 O O . SER A 1 104 ? -1.824 -9.318 5.961 1.00 94.56 104 SER A O 1
ATOM 861 N N . LEU A 1 105 ? -0.503 -7.699 5.167 1.00 92.62 105 LEU A N 1
ATOM 862 C CA . LEU A 1 105 ? -0.531 -6.902 6.395 1.00 92.62 105 LEU A CA 1
ATOM 863 C C . LEU A 1 105 ? -1.845 -6.134 6.556 1.00 92.62 105 LEU A C 1
ATOM 865 O O . LEU A 1 105 ? -2.252 -5.866 7.677 1.00 92.62 105 LEU A O 1
ATOM 869 N N . PHE A 1 106 ? -2.491 -5.734 5.462 1.00 90.44 106 PHE A N 1
ATOM 870 C CA . PHE A 1 106 ? -3.732 -4.961 5.534 1.00 90.44 106 PHE A CA 1
ATOM 871 C C . PHE A 1 106 ? -4.970 -5.827 5.831 1.00 90.44 106 PHE A C 1
ATOM 873 O O . PHE A 1 106 ? -5.963 -5.300 6.331 1.00 90.44 106 PHE A O 1
ATOM 880 N N . PHE A 1 107 ? -4.924 -7.117 5.490 1.00 82.38 107 PHE A N 1
ATOM 881 C CA . PHE A 1 107 ? -6.037 -8.063 5.613 1.00 82.38 107 PHE A CA 1
ATOM 882 C C . PHE A 1 107 ? -6.002 -8.824 6.944 1.00 82.38 107 PHE A C 1
ATOM 884 O O . PHE A 1 107 ? -7.094 -9.038 7.518 1.00 82.38 107 PHE A O 1
#

Sequence (107 aa):
TDWTIAHVHVGALGWNGFLTFGILYWLVPRLWKTKLYSVKLANWHFWIGTLGILFYVVPMYWGGVIEGLMWKQFTPDGFLQYPNFLETVLQVVPLYVLRSIGGSLFF